Protein AF-A0A939WZ62-F1 (afdb_monomer_lite)

pLDDT: mean 89.19, std 13.29, range [31.81, 98.31]

Structure (mmCIF, N/CA/C/O backbone):
data_AF-A0A939WZ62-F1
#
_entry.id   AF-A0A939WZ62-F1
#
loop_
_atom_site.group_PDB
_atom_site.id
_atom_site.type_symbol
_atom_site.label_atom_id
_atom_site.label_alt_id
_atom_site.label_comp_id
_atom_site.label_asym_id
_atom_site.label_entity_id
_atom_site.label_seq_id
_atom_site.pdbx_PDB_ins_code
_atom_site.Cartn_x
_atom_site.Cartn_y
_atom_site.Cartn_z
_atom_site.occupancy
_atom_site.B_iso_or_equiv
_atom_site.auth_seq_id
_atom_site.auth_comp_id
_atom_site.auth_asym_id
_atom_site.auth_atom_id
_atom_site.pdbx_PDB_model_num
ATOM 1 N N . MET A 1 1 ? -22.194 -18.700 16.664 1.00 44.00 1 MET A N 1
ATOM 2 C CA . MET A 1 1 ? -21.893 -17.253 16.565 1.00 44.00 1 MET A CA 1
ATOM 3 C C . MET A 1 1 ? -21.276 -17.004 15.197 1.00 44.00 1 MET A C 1
ATOM 5 O O . MET A 1 1 ? -20.291 -17.658 14.885 1.00 44.00 1 MET A O 1
ATOM 9 N N . GLY A 1 2 ? -21.890 -16.173 14.350 1.00 58.66 2 GLY A N 1
ATOM 10 C CA . GLY A 1 2 ? -21.365 -15.884 13.007 1.00 58.66 2 GLY A CA 1
ATOM 11 C C . GLY A 1 2 ? -20.010 -15.174 13.073 1.00 58.66 2 GLY A C 1
ATOM 12 O O . GLY A 1 2 ? -19.757 -14.408 14.004 1.00 58.66 2 GLY A O 1
ATOM 13 N N . ARG A 1 3 ? -19.121 -15.446 12.112 1.00 68.06 3 ARG A N 1
ATOM 14 C CA . ARG A 1 3 ? -17.808 -14.792 12.020 1.00 68.06 3 ARG A CA 1
ATOM 15 C C . ARG A 1 3 ? -18.021 -13.289 11.809 1.00 68.06 3 ARG A C 1
ATOM 17 O O . ARG A 1 3 ? -18.689 -12.891 10.862 1.00 68.06 3 ARG A O 1
ATOM 24 N N . LYS A 1 4 ? -17.478 -12.453 12.701 1.00 81.69 4 LYS A N 1
ATOM 25 C CA . LYS A 1 4 ? -17.566 -10.990 12.574 1.00 81.69 4 LYS A CA 1
ATOM 26 C C . LYS A 1 4 ? -16.855 -10.552 11.288 1.00 81.69 4 LYS A C 1
ATOM 28 O O . LYS A 1 4 ? -15.696 -10.921 11.081 1.00 81.69 4 LYS A O 1
ATOM 33 N N . ARG A 1 5 ? -17.558 -9.780 10.451 1.00 91.88 5 ARG A N 1
ATOM 34 C CA . ARG A 1 5 ? -17.038 -9.203 9.203 1.00 91.88 5 ARG A CA 1
ATOM 35 C C . ARG A 1 5 ? -15.770 -8.401 9.500 1.00 91.88 5 ARG A C 1
ATOM 37 O O . ARG A 1 5 ? -15.780 -7.578 10.418 1.00 91.88 5 ARG A O 1
ATOM 44 N N . LYS A 1 6 ? -14.681 -8.659 8.770 1.00 96.06 6 LYS A N 1
ATOM 45 C CA . LYS A 1 6 ? -13.410 -7.953 8.994 1.00 96.06 6 LYS A CA 1
ATOM 46 C C . LYS A 1 6 ? -13.513 -6.503 8.534 1.00 96.06 6 LYS A C 1
ATOM 48 O O . LYS A 1 6 ? -14.163 -6.229 7.532 1.00 96.06 6 LYS A O 1
ATOM 53 N N . ARG A 1 7 ? -12.881 -5.584 9.258 1.00 97.69 7 ARG A N 1
ATOM 54 C CA . ARG A 1 7 ? -12.870 -4.141 8.984 1.00 97.69 7 ARG A CA 1
ATOM 55 C C . ARG A 1 7 ? -11.476 -3.745 8.521 1.00 97.69 7 ARG A C 1
ATOM 57 O O . ARG A 1 7 ? -10.538 -3.758 9.311 1.00 97.69 7 ARG A O 1
ATOM 64 N N . VAL A 1 8 ? -11.342 -3.436 7.245 1.00 98.31 8 VAL A N 1
ATOM 65 C CA . VAL A 1 8 ? -10.080 -3.078 6.600 1.00 98.31 8 VAL A CA 1
ATOM 66 C C . VAL A 1 8 ? -10.043 -1.565 6.442 1.00 98.31 8 VAL A C 1
ATOM 68 O O . VAL A 1 8 ? -10.946 -0.989 5.839 1.00 98.31 8 VAL A O 1
ATOM 71 N N . GLY A 1 9 ? -9.023 -0.920 6.996 1.00 98.00 9 GLY A N 1
ATOM 72 C CA . GLY A 1 9 ? -8.706 0.473 6.700 1.00 98.00 9 GLY A CA 1
ATOM 73 C C . GLY A 1 9 ? -7.759 0.565 5.510 1.00 98.00 9 GLY A C 1
ATOM 74 O O . GLY A 1 9 ? -6.857 -0.257 5.389 1.00 98.00 9 GLY A O 1
ATOM 75 N N . LEU A 1 10 ? -7.934 1.570 4.661 1.00 97.31 10 LEU A N 1
ATOM 76 C CA . LEU A 1 10 ? -7.002 1.952 3.606 1.00 97.31 10 LEU A CA 1
ATOM 77 C C . LEU A 1 10 ?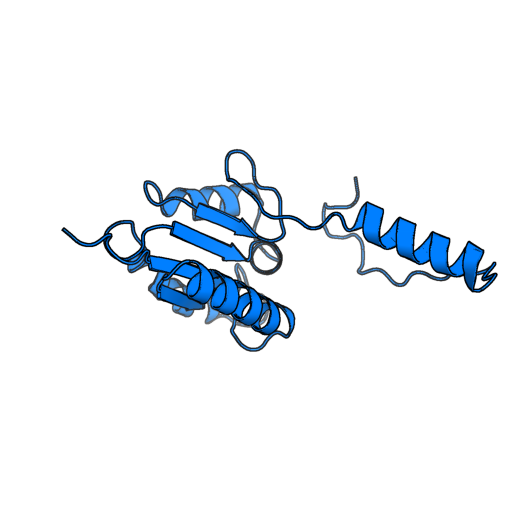 -6.586 3.405 3.822 1.00 97.31 10 LEU A C 1
ATOM 79 O O . LEU A 1 10 ? -7.431 4.295 3.799 1.00 97.31 10 LEU A O 1
ATOM 83 N N . LEU A 1 11 ? -5.293 3.624 4.022 1.00 95.62 11 LEU A N 1
ATOM 84 C CA . LEU A 1 11 ? -4.668 4.929 4.168 1.00 95.62 11 LEU A CA 1
ATOM 85 C C . LEU A 1 11 ? -4.069 5.369 2.827 1.00 95.62 11 LEU A C 1
ATOM 87 O O . LEU A 1 11 ? -3.184 4.690 2.299 1.00 95.62 11 LEU A O 1
ATOM 91 N N . ILE A 1 12 ? -4.538 6.496 2.296 1.00 93.56 12 ILE A N 1
ATOM 92 C CA . ILE A 1 12 ? -4.112 7.070 1.011 1.00 93.56 12 ILE A CA 1
ATOM 93 C C . ILE A 1 12 ? -3.881 8.579 1.128 1.00 93.56 12 ILE A C 1
ATOM 95 O O . ILE A 1 12 ? -4.356 9.229 2.060 1.00 93.56 12 ILE A O 1
ATOM 99 N N . HIS A 1 13 ? -3.151 9.133 0.160 1.00 85.19 13 HIS A N 1
ATOM 100 C CA . HIS A 1 13 ? -2.900 10.570 0.063 1.00 85.19 13 HIS A CA 1
ATOM 101 C C . HIS A 1 13 ? -4.189 11.348 -0.236 1.00 85.19 13 HIS A C 1
ATOM 103 O O . HIS A 1 13 ? -4.657 12.134 0.590 1.00 85.19 13 HIS A O 1
ATOM 109 N N . ASP A 1 14 ? -4.775 11.036 -1.388 1.00 82.44 14 ASP A N 1
ATOM 110 C CA . ASP A 1 14 ? -6.019 11.563 -1.933 1.00 82.44 14 ASP A CA 1
ATOM 111 C C . ASP A 1 14 ? -6.734 10.460 -2.728 1.00 82.44 14 ASP A C 1
ATOM 113 O O . ASP A 1 14 ? -6.154 9.412 -3.037 1.00 82.44 14 ASP A O 1
ATOM 117 N N . GLU A 1 15 ? -7.995 10.702 -3.054 1.00 78.12 15 GLU A N 1
ATOM 118 C CA . GLU A 1 15 ? -8.861 9.852 -3.865 1.00 78.12 15 GLU A CA 1
ATOM 119 C C . GLU A 1 15 ? -8.832 10.164 -5.373 1.00 78.12 15 GLU A C 1
ATOM 121 O O . GLU A 1 15 ? -9.517 9.490 -6.141 1.00 78.12 15 GLU A O 1
ATOM 126 N N . GLU A 1 16 ? -8.072 11.172 -5.802 1.00 80.81 16 GLU A N 1
ATOM 127 C CA . GLU A 1 16 ? -8.120 11.718 -7.163 1.00 80.81 16 GLU A CA 1
ATOM 128 C C . GLU A 1 16 ? -7.074 11.088 -8.091 1.00 80.81 16 GLU A C 1
ATOM 130 O O . GLU A 1 16 ? -7.292 11.004 -9.302 1.00 80.81 16 GLU A O 1
ATOM 135 N N . SER A 1 17 ? -5.948 10.612 -7.549 1.00 83.69 17 SER A N 1
ATOM 136 C CA . SER A 1 17 ? -4.898 10.007 -8.369 1.00 83.69 17 SER A CA 1
ATOM 137 C C . SER A 1 17 ? -5.343 8.685 -9.012 1.00 83.69 17 SER A C 1
ATOM 139 O O . SER A 1 17 ? -6.019 7.855 -8.395 1.00 83.69 17 SER A O 1
ATOM 141 N N . GLU A 1 18 ? -4.909 8.444 -10.255 1.00 87.75 18 GLU A N 1
ATOM 142 C CA . GLU A 1 18 ? -5.173 7.186 -10.974 1.00 87.75 18 GLU A CA 1
ATOM 143 C C . GLU A 1 18 ? -4.681 5.966 -10.181 1.00 87.75 18 GLU A C 1
ATOM 145 O O . GLU A 1 18 ? -5.381 4.956 -10.078 1.00 87.75 18 GLU A O 1
ATOM 150 N N . TYR A 1 19 ? -3.520 6.100 -9.532 1.00 87.31 19 TYR A N 1
ATOM 151 C CA . TYR A 1 19 ? -2.976 5.079 -8.644 1.00 87.31 19 TYR A CA 1
ATOM 152 C C . TYR A 1 19 ? -3.915 4.779 -7.465 1.00 87.31 19 TYR A C 1
ATOM 154 O O . TYR A 1 19 ? -4.234 3.614 -7.220 1.00 87.31 19 TYR A O 1
ATOM 162 N N . SER A 1 20 ? -4.403 5.807 -6.759 1.00 91.12 20 SER A N 1
ATOM 163 C CA . SER A 1 20 ? -5.360 5.638 -5.658 1.00 91.12 20 SER A CA 1
ATOM 164 C C . SER A 1 20 ? -6.643 4.957 -6.128 1.00 91.12 20 SER A C 1
ATOM 166 O O . SER A 1 20 ? -7.126 4.040 -5.463 1.00 91.12 20 SER A O 1
ATOM 168 N N . MET A 1 21 ? -7.192 5.361 -7.277 1.00 92.56 21 MET A N 1
ATOM 169 C CA . MET A 1 21 ? -8.435 4.793 -7.807 1.00 92.56 21 MET A CA 1
ATOM 170 C C . MET A 1 21 ? -8.303 3.304 -8.146 1.00 92.56 21 MET A C 1
ATOM 172 O O . MET A 1 21 ? -9.152 2.504 -7.736 1.00 92.56 21 MET A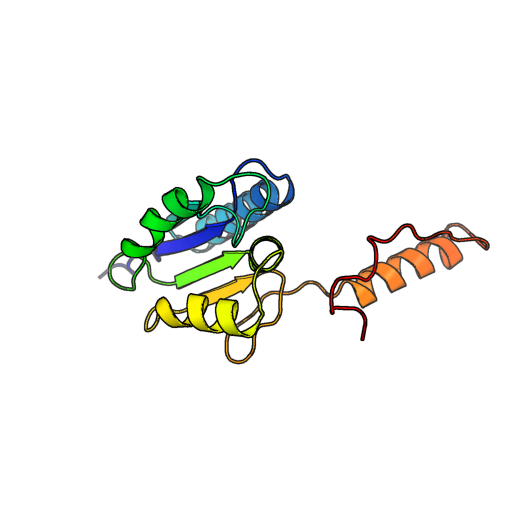 O 1
ATOM 176 N N . GLU A 1 22 ? -7.240 2.907 -8.849 1.00 94.12 22 GLU A N 1
ATOM 177 C CA . GLU A 1 22 ? -7.008 1.495 -9.176 1.00 94.12 22 GLU A CA 1
ATOM 178 C C . GLU A 1 22 ? -6.693 0.668 -7.920 1.00 94.12 22 GLU A C 1
ATOM 180 O O . GLU A 1 22 ? -7.192 -0.455 -7.777 1.00 94.12 22 GLU A O 1
ATOM 185 N N . LEU A 1 23 ? -5.976 1.243 -6.949 1.00 94.25 23 LEU A N 1
ATOM 186 C CA . LEU A 1 23 ? -5.735 0.598 -5.660 1.00 94.25 23 LEU A CA 1
ATOM 187 C C . LEU A 1 23 ? -7.044 0.371 -4.883 1.00 94.25 23 LEU A C 1
ATOM 189 O O . LEU A 1 23 ? -7.309 -0.744 -4.425 1.00 94.25 23 LEU A O 1
ATOM 193 N N . ILE A 1 24 ? -7.900 1.395 -4.777 1.00 95.81 24 ILE A N 1
ATOM 194 C CA . ILE A 1 24 ? -9.222 1.299 -4.138 1.00 95.81 24 ILE A CA 1
ATOM 195 C C . ILE A 1 24 ? -10.061 0.221 -4.821 1.00 95.81 24 ILE A C 1
ATOM 197 O O . ILE A 1 24 ? -10.694 -0.587 -4.143 1.00 95.81 24 ILE A O 1
ATOM 201 N N . LYS A 1 25 ? -10.074 0.184 -6.155 1.00 96.25 25 LYS A N 1
ATOM 202 C CA . LYS A 1 25 ? -10.831 -0.796 -6.940 1.00 96.25 25 LYS A CA 1
ATOM 203 C C . LYS A 1 25 ? -10.368 -2.227 -6.664 1.00 96.25 25 LYS A C 1
ATOM 205 O O . LYS A 1 25 ? -11.213 -3.082 -6.386 1.00 96.25 25 LYS A O 1
ATOM 210 N N . GLY A 1 26 ? -9.058 -2.476 -6.668 1.00 96.62 26 GLY A N 1
ATOM 211 C CA . GLY A 1 26 ? -8.488 -3.786 -6.347 1.00 96.62 26 GLY A CA 1
ATOM 212 C C . GLY A 1 26 ? -8.803 -4.226 -4.914 1.00 96.62 26 GLY A C 1
ATOM 213 O O . GLY A 1 26 ? -9.319 -5.322 -4.691 1.00 96.62 26 GLY A O 1
ATOM 214 N N . ILE A 1 27 ? -8.588 -3.341 -3.937 1.00 97.06 27 ILE A N 1
ATOM 215 C CA . ILE A 1 27 ? -8.859 -3.631 -2.521 1.00 97.06 27 ILE A CA 1
ATOM 216 C C . ILE A 1 27 ? -10.355 -3.838 -2.275 1.00 97.06 27 ILE A C 1
ATOM 218 O O . ILE A 1 27 ? -10.738 -4.742 -1.535 1.00 97.06 27 ILE A O 1
ATOM 222 N N . LYS A 1 28 ? -11.224 -3.045 -2.911 1.00 97.69 28 LYS A N 1
ATOM 223 C CA . LYS A 1 28 ? -12.682 -3.200 -2.828 1.00 97.69 28 LYS A CA 1
ATOM 224 C C . LYS A 1 28 ? -13.126 -4.565 -3.344 1.00 97.69 28 LYS A C 1
ATOM 226 O O . LYS A 1 28 ? -13.986 -5.187 -2.719 1.00 97.69 28 LYS A O 1
ATOM 231 N N . GLN A 1 29 ? -12.541 -5.037 -4.445 1.00 98.06 29 GLN A N 1
ATOM 232 C CA . GLN A 1 29 ? -12.812 -6.372 -4.970 1.00 98.06 29 GLN A CA 1
ATOM 233 C C . GLN A 1 29 ? -12.357 -7.459 -3.983 1.00 98.06 29 GLN A C 1
ATOM 235 O O . GLN A 1 29 ? -13.165 -8.310 -3.616 1.00 98.06 29 GLN A O 1
ATOM 240 N N . GLY A 1 30 ? -11.134 -7.370 -3.451 1.00 96.88 30 GLY A N 1
ATOM 241 C CA . GLY A 1 30 ? -10.641 -8.316 -2.442 1.00 96.88 30 GLY A CA 1
ATOM 242 C C . GLY A 1 30 ? -11.473 -8.315 -1.152 1.00 96.88 30 GLY A C 1
ATOM 243 O O . GLY A 1 30 ? -11.795 -9.369 -0.607 1.00 96.88 30 GLY A O 1
ATOM 244 N N . CYS A 1 31 ? -11.917 -7.142 -0.689 1.00 97.25 31 CYS A N 1
ATOM 245 C CA . CYS A 1 31 ? -12.816 -7.031 0.460 1.00 97.25 31 CYS A CA 1
ATOM 246 C C . CYS A 1 31 ? -14.184 -7.666 0.184 1.00 97.25 31 CYS A C 1
ATOM 248 O O . CYS A 1 31 ? -14.774 -8.257 1.084 1.00 97.25 31 CYS A O 1
ATOM 250 N N . LYS A 1 32 ? -14.704 -7.566 -1.045 1.00 96.44 32 LYS A N 1
ATOM 251 C CA . LYS A 1 32 ? -15.959 -8.219 -1.437 1.00 96.44 32 LYS A CA 1
ATOM 252 C C . LYS A 1 32 ? -15.824 -9.743 -1.402 1.00 96.44 32 LYS A C 1
ATOM 254 O O . LYS A 1 32 ? -16.703 -10.406 -0.862 1.00 96.44 32 LYS A O 1
ATOM 259 N N . GLU A 1 33 ? -14.734 -10.278 -1.943 1.00 97.00 33 GLU A N 1
ATOM 260 C CA . GLU A 1 33 ? -14.448 -11.720 -1.963 1.00 97.00 33 GLU A CA 1
ATOM 261 C C . GLU A 1 33 ? -14.232 -12.295 -0.558 1.00 97.00 33 GLU A C 1
ATOM 263 O O . GLU A 1 33 ? -14.686 -13.397 -0.260 1.00 97.00 33 GLU A O 1
ATOM 268 N N . ALA A 1 34 ? -13.594 -11.528 0.327 1.00 95.00 34 ALA A N 1
ATOM 269 C CA . ALA A 1 34 ? -13.315 -11.933 1.702 1.00 95.00 34 ALA A CA 1
ATOM 270 C C . ALA A 1 34 ? -14.472 -11.686 2.691 1.00 95.00 34 ALA A C 1
ATOM 272 O O . ALA A 1 34 ? -14.299 -11.941 3.885 1.00 95.00 34 ALA A O 1
ATOM 273 N N . ASP A 1 35 ? -15.609 -11.150 2.229 1.00 96.12 35 ASP A N 1
ATOM 274 C CA . ASP A 1 35 ? -16.669 -10.585 3.073 1.00 96.12 35 ASP A CA 1
ATOM 275 C C . ASP A 1 35 ? -16.095 -9.671 4.178 1.00 96.12 35 ASP A C 1
ATOM 277 O O . ASP A 1 35 ? -16.164 -9.935 5.377 1.00 96.12 35 ASP A O 1
ATOM 281 N N . ALA A 1 36 ? -15.467 -8.573 3.761 1.00 97.12 36 ALA A N 1
ATOM 282 C CA . ALA A 1 36 ? -14.854 -7.560 4.615 1.00 97.12 36 ALA A CA 1
ATOM 283 C C . ALA A 1 36 ? -15.399 -6.161 4.288 1.00 97.12 36 ALA A C 1
ATOM 285 O O . ALA A 1 36 ? -15.821 -5.885 3.164 1.00 97.12 36 ALA A O 1
ATOM 286 N N . GLN A 1 37 ? -15.434 -5.279 5.282 1.00 97.56 37 GLN A N 1
ATOM 287 C CA . GLN A 1 37 ? -15.774 -3.863 5.142 1.00 97.56 37 GLN A CA 1
ATOM 288 C C . GLN A 1 37 ? -14.508 -3.068 4.839 1.00 97.56 37 GLN A C 1
ATOM 290 O O . GLN A 1 37 ? -13.480 -3.314 5.463 1.00 97.56 37 GLN A O 1
ATOM 295 N N . LEU A 1 38 ? -14.606 -2.096 3.934 1.00 97.38 38 LEU A N 1
ATOM 296 C CA . LEU A 1 38 ? -13.514 -1.193 3.590 1.00 97.38 38 LEU A CA 1
ATOM 297 C C . LEU A 1 38 ? -13.827 0.217 4.100 1.00 97.38 38 LEU A C 1
ATOM 299 O O . LEU A 1 38 ? -14.888 0.759 3.793 1.00 97.38 38 LEU A O 1
ATOM 303 N N . PHE A 1 39 ? -12.889 0.799 4.839 1.00 97.06 39 PHE A N 1
ATOM 304 C CA . PHE A 1 39 ? -12.879 2.193 5.273 1.00 97.06 39 PHE A CA 1
ATOM 305 C C . PHE A 1 39 ? -11.699 2.884 4.600 1.00 97.06 39 PHE A C 1
ATOM 307 O O . PHE A 1 39 ? -10.585 2.371 4.654 1.00 97.06 39 PHE A O 1
ATOM 314 N N . ILE A 1 40 ? -11.933 4.022 3.955 1.00 95.94 40 ILE A N 1
ATOM 315 C CA . ILE A 1 40 ? -10.892 4.765 3.241 1.00 95.94 40 ILE A CA 1
ATOM 316 C C . ILE A 1 40 ? -10.603 6.040 4.028 1.00 95.94 40 ILE A C 1
ATOM 318 O O . ILE A 1 40 ? -11.526 6.774 4.379 1.00 95.94 40 ILE A O 1
ATOM 322 N N . PHE A 1 41 ? -9.328 6.280 4.308 1.00 95.25 41 PHE A N 1
ATOM 323 C CA . PHE A 1 41 ? -8.826 7.417 5.062 1.00 95.25 41 PHE A CA 1
ATOM 324 C C . PHE A 1 41 ? -7.852 8.203 4.187 1.00 95.25 41 PHE A C 1
ATOM 326 O O . PHE A 1 41 ? -6.804 7.686 3.796 1.00 95.25 41 PHE A O 1
ATOM 333 N N . THR A 1 42 ? -8.197 9.453 3.895 1.00 92.69 42 THR A N 1
ATOM 334 C CA . THR A 1 42 ? -7.354 10.383 3.140 1.00 92.69 42 THR A CA 1
ATOM 335 C C . THR A 1 42 ? -6.592 11.270 4.120 1.00 92.69 42 THR A C 1
ATOM 337 O O . THR A 1 42 ? -7.191 11.919 4.978 1.00 92.69 42 THR A O 1
ATOM 340 N N . VAL A 1 43 ? -5.258 11.250 4.053 1.00 91.94 43 VAL A N 1
ATOM 341 C CA . VAL A 1 43 ? -4.397 11.885 5.073 1.00 91.94 43 VAL A CA 1
ATOM 342 C C . VAL A 1 43 ? -3.505 13.008 4.556 1.00 91.94 43 VAL A C 1
ATOM 344 O O . VAL A 1 43 ? -2.823 13.640 5.364 1.00 91.94 43 VAL A O 1
ATOM 347 N N . GLY A 1 44 ? -3.539 13.305 3.255 1.00 88.69 44 GLY A N 1
ATOM 348 C CA . GLY A 1 44 ? -2.731 14.370 2.654 1.00 88.69 44 GLY A CA 1
ATOM 349 C C . GLY A 1 44 ? -1.218 14.121 2.730 1.00 88.69 44 GLY A C 1
ATOM 350 O O . GLY A 1 44 ? -0.743 13.127 3.294 1.00 88.69 44 GLY A O 1
ATOM 351 N N . GLU A 1 45 ? -0.435 15.010 2.117 1.00 87.19 45 GLU A N 1
ATOM 352 C CA . GLU A 1 45 ? 1.000 14.784 1.878 1.00 87.19 45 GLU A CA 1
ATOM 353 C C . GLU A 1 45 ? 1.854 15.203 3.060 1.00 87.19 45 GLU A C 1
ATOM 355 O O . GLU A 1 45 ? 1.648 16.278 3.647 1.00 87.19 45 GLU A O 1
ATOM 360 N N . PHE A 1 46 ? 2.835 14.378 3.434 1.00 87.81 46 PHE A N 1
ATOM 361 C CA . PHE A 1 46 ? 3.837 14.799 4.410 1.00 87.81 46 PHE A CA 1
ATOM 362 C C . PHE A 1 46 ? 4.645 15.955 3.835 1.00 87.81 46 PHE A C 1
ATOM 364 O O . PHE A 1 46 ? 5.013 15.919 2.673 1.00 87.81 46 PHE A O 1
ATOM 371 N N . ASN A 1 47 ? 4.883 16.991 4.643 1.00 85.06 47 ASN A N 1
ATOM 372 C CA . ASN A 1 47 ? 5.719 18.140 4.284 1.00 85.06 47 ASN A CA 1
ATOM 373 C C . ASN A 1 47 ? 5.443 18.731 2.884 1.00 85.06 47 ASN A C 1
ATOM 375 O O . ASN A 1 47 ? 6.376 19.153 2.203 1.00 85.06 47 ASN A O 1
ATOM 379 N N . CYS A 1 48 ? 4.171 18.776 2.460 1.00 83.12 48 CYS A N 1
ATOM 380 C CA . CYS A 1 48 ? 3.785 19.334 1.164 1.00 83.12 48 CYS A CA 1
ATOM 381 C C . CYS A 1 48 ? 4.301 20.775 1.026 1.00 83.12 48 CYS A C 1
ATOM 383 O O . CYS A 1 48 ? 3.924 21.658 1.800 1.00 83.12 48 CYS A O 1
ATOM 385 N N . SER A 1 49 ? 5.157 21.034 0.036 1.00 80.62 49 SER A N 1
ATOM 386 C CA . SER A 1 49 ? 5.768 22.356 -0.159 1.00 80.62 49 SER A CA 1
ATOM 387 C C . SER A 1 49 ? 4.788 23.392 -0.721 1.00 80.62 49 SER A C 1
ATOM 389 O O . SER A 1 49 ? 4.966 24.592 -0.506 1.00 80.62 49 SER A O 1
ATOM 391 N N . TRP A 1 50 ? 3.735 22.938 -1.405 1.00 81.12 50 TRP A N 1
ATOM 392 C CA . TRP A 1 50 ? 2.783 23.790 -2.125 1.00 81.12 50 TRP A CA 1
ATOM 393 C C . TRP A 1 50 ? 1.476 24.039 -1.355 1.00 81.12 50 TRP A C 1
ATOM 395 O O . TRP A 1 50 ? 0.778 25.011 -1.641 1.00 81.12 50 TRP A O 1
ATOM 405 N N . SER A 1 51 ? 1.142 23.199 -0.365 1.00 81.00 51 SER A N 1
ATOM 406 C CA . SER A 1 51 ? -0.082 23.298 0.448 1.00 81.00 51 SER A CA 1
ATOM 407 C C . SER A 1 51 ? 0.245 23.263 1.940 1.00 81.00 51 SER A C 1
ATOM 409 O O . SER A 1 51 ? 0.748 22.276 2.471 1.00 81.00 51 SER A O 1
ATOM 411 N N . LYS A 1 52 ? -0.100 24.339 2.657 1.00 79.38 52 LYS A N 1
ATOM 412 C CA . LYS A 1 52 ? 0.083 24.425 4.117 1.00 79.38 52 LYS A CA 1
ATOM 413 C C . LYS A 1 52 ? -1.018 23.727 4.917 1.00 79.38 52 LYS A C 1
ATOM 415 O O . LYS A 1 52 ? -0.894 23.647 6.134 1.00 79.38 52 LYS A O 1
ATOM 420 N N . ASN A 1 53 ? -2.082 23.248 4.271 1.00 83.38 53 ASN A N 1
ATOM 421 C CA . ASN A 1 53 ? -3.269 22.726 4.953 1.00 83.38 53 ASN A CA 1
ATOM 422 C C . ASN A 1 53 ? -3.356 21.191 4.943 1.00 83.38 53 ASN A C 1
ATOM 424 O O . ASN A 1 53 ? -4.207 20.645 5.642 1.00 83.38 53 ASN A O 1
ATOM 428 N N . GLU A 1 54 ? -2.457 20.483 4.241 1.00 83.94 54 GLU A N 1
ATOM 429 C CA . GLU A 1 54 ? -2.476 19.008 4.178 1.00 83.94 54 GLU A CA 1
ATOM 430 C C . GLU A 1 54 ? -2.431 18.352 5.563 1.00 83.94 54 GLU A C 1
ATOM 432 O O . GLU A 1 54 ? -3.056 17.318 5.787 1.00 83.94 54 GLU A O 1
ATOM 437 N N . TYR A 1 55 ? -1.759 18.973 6.540 1.00 85.31 55 TYR A N 1
ATOM 438 C CA . TYR A 1 55 ? -1.691 18.430 7.899 1.00 85.31 55 TYR A CA 1
ATOM 439 C C . TYR A 1 55 ? -3.070 18.293 8.565 1.00 85.31 55 TYR A C 1
ATOM 441 O O . TYR A 1 55 ? -3.240 17.428 9.420 1.00 85.31 55 TYR A O 1
ATOM 449 N N . GLN A 1 56 ? -4.061 19.110 8.184 1.00 88.44 56 GLN A N 1
ATOM 450 C CA . GLN A 1 56 ? -5.406 19.059 8.767 1.00 88.44 56 GLN A CA 1
ATOM 451 C C . GLN A 1 56 ? -6.128 17.763 8.389 1.00 88.44 56 GLN A C 1
ATOM 453 O O . GLN A 1 56 ? -6.868 17.214 9.204 1.00 88.44 56 GLN A O 1
ATOM 458 N N . ARG A 1 57 ? -5.855 17.226 7.190 1.00 89.81 57 ARG A N 1
ATOM 459 C CA . ARG A 1 57 ? -6.398 15.937 6.736 1.00 89.81 57 ARG A CA 1
ATOM 460 C C . ARG A 1 57 ? -5.932 14.784 7.625 1.00 89.81 57 ARG A C 1
ATOM 462 O O . ARG A 1 57 ? -6.700 13.862 7.883 1.00 89.81 57 ARG A O 1
ATOM 469 N N . ARG A 1 58 ? -4.733 14.877 8.217 1.00 89.81 58 ARG A N 1
ATOM 470 C CA . ARG A 1 58 ? -4.229 13.865 9.163 1.00 89.81 58 ARG A CA 1
ATOM 471 C C . ARG A 1 58 ? -5.016 13.767 10.456 1.00 89.81 58 ARG A C 1
ATOM 473 O O . ARG A 1 58 ? -4.876 12.758 11.129 1.00 89.81 58 ARG A O 1
ATOM 480 N N . ALA A 1 59 ? -5.866 14.731 10.813 1.00 92.31 59 ALA A N 1
ATOM 481 C CA . ALA A 1 59 ? -6.679 14.613 12.024 1.00 92.31 59 ALA A CA 1
ATOM 482 C C . ALA A 1 59 ? -7.538 13.330 12.038 1.00 92.31 59 ALA A C 1
ATOM 484 O O . ALA A 1 59 ? -7.868 12.812 13.104 1.00 92.31 59 ALA A O 1
ATOM 485 N N . VAL A 1 60 ? -7.848 12.765 10.864 1.00 93.25 60 VAL A N 1
ATOM 486 C CA . VAL A 1 60 ? -8.558 11.487 10.760 1.00 93.25 60 VAL A CA 1
ATOM 487 C C . VAL A 1 60 ? -7.787 10.312 11.385 1.00 93.25 60 VAL A C 1
ATOM 489 O O . VAL A 1 60 ? -8.411 9.365 11.860 1.00 93.25 60 VAL A O 1
ATOM 492 N N . THR A 1 61 ? -6.450 10.366 11.459 1.00 94.00 61 THR A N 1
ATOM 493 C CA . THR A 1 61 ? -5.625 9.265 11.988 1.00 94.00 61 THR A CA 1
ATOM 494 C C . THR A 1 61 ? -5.844 9.027 13.477 1.00 94.00 61 THR A C 1
ATOM 496 O O . THR A 1 61 ? -5.720 7.889 13.924 1.00 94.00 61 THR A O 1
ATOM 499 N N . PHE A 1 62 ? -6.259 10.048 14.237 1.00 93.44 62 PHE A N 1
ATOM 500 C CA . PHE A 1 62 ? -6.636 9.906 15.649 1.00 93.44 62 PHE A CA 1
ATOM 501 C C . PHE A 1 62 ? -7.832 8.965 15.849 1.00 93.44 62 PHE A C 1
ATOM 503 O O . PHE A 1 62 ? -8.011 8.391 16.924 1.00 93.44 62 PHE A O 1
ATOM 510 N N . PHE A 1 63 ? -8.642 8.772 14.806 1.00 93.56 63 PHE A N 1
ATOM 511 C CA . PHE A 1 63 ? -9.770 7.852 14.809 1.00 93.56 63 PHE A CA 1
ATOM 512 C C . PHE A 1 63 ? -9.414 6.474 14.257 1.00 93.56 63 PHE A C 1
ATOM 514 O O . PHE A 1 63 ? -10.321 5.672 14.091 1.00 93.56 63 PHE A O 1
ATOM 521 N N . ILE A 1 64 ? -8.148 6.155 13.983 1.00 96.50 64 ILE A N 1
ATOM 522 C CA . ILE A 1 64 ? -7.734 4.855 13.440 1.00 96.50 64 ILE A CA 1
ATOM 523 C C . ILE A 1 64 ? -7.080 4.033 14.551 1.00 96.50 64 ILE A C 1
ATOM 525 O O . ILE A 1 64 ? -6.016 4.384 15.047 1.00 96.50 64 ILE A O 1
ATOM 529 N N . ASN A 1 65 ? -7.717 2.935 14.966 1.00 96.31 65 ASN A N 1
ATOM 530 C CA . ASN A 1 65 ? -7.165 2.013 15.961 1.00 96.31 65 ASN A CA 1
ATOM 531 C C . ASN A 1 65 ? -7.861 0.639 15.930 1.00 96.31 65 ASN A C 1
ATOM 533 O O . ASN A 1 65 ? -8.8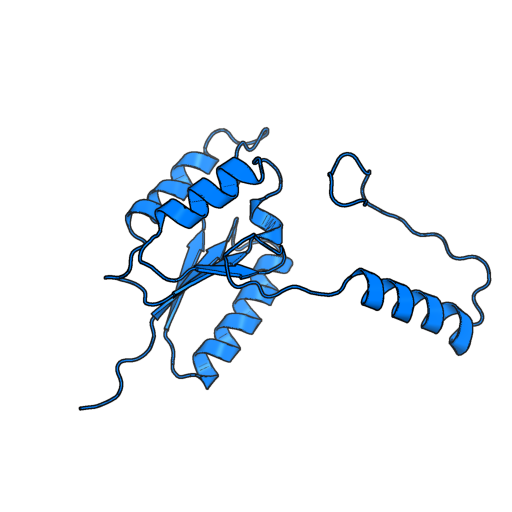91 0.450 15.284 1.00 96.31 65 ASN A O 1
ATOM 537 N N . GLN A 1 66 ? -7.332 -0.321 16.694 1.00 95.69 66 GLN A N 1
ATOM 538 C CA . GLN A 1 66 ? -7.856 -1.695 16.773 1.00 95.69 66 GLN A CA 1
ATOM 539 C C . GLN A 1 66 ? -9.336 -1.813 17.198 1.00 95.69 66 GLN A C 1
ATOM 541 O O . GLN A 1 66 ? -9.987 -2.830 16.944 1.00 95.69 66 GLN A O 1
ATOM 546 N N . ASN A 1 67 ? -9.910 -0.784 17.834 1.00 94.69 67 ASN A N 1
ATOM 547 C CA . ASN A 1 67 ? -11.317 -0.815 18.225 1.00 94.69 67 ASN A CA 1
ATOM 548 C C . ASN A 1 67 ? -12.244 -0.525 17.043 1.00 94.69 67 ASN A C 1
ATOM 550 O O . ASN A 1 67 ? -13.377 -1.007 17.047 1.00 94.69 67 ASN A O 1
ATOM 554 N N . ASN A 1 68 ? -11.791 0.205 16.018 1.00 95.31 68 ASN A N 1
ATOM 555 C CA . ASN A 1 68 ? -12.610 0.586 14.860 1.00 95.31 68 ASN A CA 1
ATOM 556 C C . ASN A 1 68 ? -12.263 -0.159 13.567 1.00 95.31 68 ASN A C 1
ATOM 558 O O . ASN A 1 68 ? -13.186 -0.437 12.801 1.00 95.31 68 ASN A O 1
ATOM 562 N N . ILE A 1 69 ? -11.014 -0.581 13.374 1.00 97.25 69 ILE A N 1
ATOM 563 C CA . ILE A 1 69 ? -10.600 -1.438 12.259 1.00 97.25 69 ILE A CA 1
ATOM 564 C C . ILE A 1 69 ? -9.750 -2.612 12.755 1.00 97.25 69 ILE A C 1
ATOM 566 O O . ILE A 1 69 ? -9.237 -2.589 13.868 1.00 97.25 69 ILE A O 1
ATOM 570 N N . ASP A 1 70 ? -9.645 -3.667 11.949 1.00 97.69 70 ASP A N 1
ATOM 571 C CA . ASP A 1 70 ? -8.911 -4.891 12.293 1.00 97.69 70 ASP A CA 1
ATOM 572 C C . ASP A 1 70 ? -7.522 -4.956 11.635 1.00 97.69 70 ASP A C 1
ATOM 574 O O . ASP A 1 70 ? -6.652 -5.675 12.119 1.00 97.69 70 ASP A O 1
ATOM 578 N N . VAL A 1 71 ? -7.324 -4.239 10.525 1.00 97.69 71 VAL A N 1
ATOM 579 C CA . VAL A 1 71 ? -6.050 -4.105 9.802 1.00 97.69 71 VAL A CA 1
ATOM 580 C C . VAL A 1 71 ? -6.039 -2.782 9.039 1.00 97.69 71 VAL A C 1
ATOM 582 O O . VAL A 1 71 ? -7.074 -2.375 8.504 1.00 97.69 71 VAL A O 1
ATOM 585 N N . LEU A 1 72 ? -4.882 -2.125 8.977 1.00 98.31 72 LEU A N 1
ATOM 586 C CA . LEU A 1 72 ? -4.649 -0.929 8.175 1.00 98.31 72 LEU A CA 1
ATOM 587 C C . LEU A 1 72 ? -3.733 -1.252 6.991 1.00 98.31 72 LEU A C 1
ATOM 589 O O . LEU A 1 72 ? -2.595 -1.674 7.169 1.00 98.31 72 LEU A O 1
ATOM 593 N N . LEU A 1 73 ? -4.223 -1.020 5.781 1.00 97.94 73 LEU A N 1
ATOM 594 C CA . LEU A 1 73 ? -3.432 -1.012 4.559 1.00 97.94 73 LEU A CA 1
ATOM 595 C C . LEU A 1 73 ? -2.917 0.409 4.336 1.00 97.94 73 LEU A C 1
ATOM 597 O O . LEU A 1 73 ? -3.710 1.348 4.321 1.00 97.94 73 LEU A O 1
ATOM 601 N N . CYS A 1 74 ? -1.615 0.579 4.154 1.00 96.88 74 CYS A N 1
ATOM 602 C CA . CYS A 1 74 ? -1.003 1.871 3.877 1.00 96.88 74 CYS A CA 1
ATOM 603 C C . CYS A 1 74 ? -0.444 1.888 2.456 1.00 96.88 74 CYS A C 1
ATOM 605 O O . CYS A 1 74 ? 0.443 1.098 2.138 1.00 96.88 74 CYS A O 1
ATOM 607 N N . ALA A 1 75 ? -0.935 2.795 1.608 1.00 95.25 75 ALA A N 1
ATOM 608 C CA . ALA A 1 75 ? -0.375 3.039 0.281 1.00 95.25 75 ALA A CA 1
ATOM 609 C C . ALA A 1 75 ? 0.965 3.796 0.387 1.00 95.25 75 ALA A C 1
ATOM 611 O O . ALA A 1 75 ? 1.056 4.987 0.094 1.00 95.25 75 ALA A O 1
ATOM 612 N N . SER A 1 76 ? 2.005 3.109 0.852 1.00 92.69 76 SER A N 1
ATOM 613 C CA . SER A 1 76 ? 3.320 3.678 1.165 1.00 92.69 76 SER A CA 1
ATOM 614 C C . SER A 1 76 ? 4.021 4.281 -0.050 1.00 92.69 76 SER A C 1
ATOM 616 O O . SER A 1 76 ? 4.625 5.343 0.085 1.00 92.69 76 SER A O 1
ATOM 618 N N . ALA A 1 77 ? 3.844 3.697 -1.242 1.00 86.81 77 ALA A N 1
ATOM 619 C CA . ALA A 1 77 ? 4.432 4.207 -2.490 1.00 86.81 77 ALA A CA 1
ATOM 620 C C . ALA A 1 77 ? 4.068 5.661 -2.823 1.00 86.81 77 ALA A C 1
ATOM 622 O O . ALA A 1 77 ? 4.825 6.322 -3.521 1.00 86.81 77 ALA A O 1
ATOM 623 N N . ILE A 1 78 ? 2.936 6.165 -2.326 1.00 86.25 78 ILE A N 1
ATOM 624 C CA . ILE A 1 78 ? 2.511 7.559 -2.539 1.00 86.25 78 ILE A CA 1
ATOM 625 C C . ILE A 1 78 ? 2.611 8.418 -1.274 1.00 86.25 78 ILE A C 1
ATOM 627 O O . ILE A 1 78 ? 2.392 9.623 -1.326 1.00 86.25 78 ILE A O 1
ATOM 631 N N . GLN A 1 79 ? 2.901 7.816 -0.120 1.00 87.50 79 GLN A N 1
ATOM 632 C CA . GLN A 1 79 ? 2.983 8.515 1.165 1.00 87.50 79 GLN A CA 1
ATOM 633 C C . GLN A 1 79 ? 4.421 8.901 1.533 1.00 87.50 79 GLN A C 1
ATOM 635 O O . GLN A 1 79 ? 4.616 9.834 2.307 1.00 87.50 79 GLN A O 1
ATOM 640 N N . MET A 1 80 ? 5.427 8.220 0.976 1.00 88.00 80 MET A N 1
ATOM 641 C CA . MET A 1 80 ? 6.837 8.418 1.333 1.00 88.00 80 MET A CA 1
ATOM 642 C C . MET A 1 80 ? 7.559 9.532 0.551 1.00 88.00 80 MET A C 1
ATOM 644 O O . MET A 1 80 ? 8.746 9.744 0.765 1.00 88.00 80 MET A O 1
ATOM 648 N N . ASN A 1 81 ? 6.868 10.288 -0.311 1.00 83.31 81 ASN A N 1
ATOM 649 C CA . ASN A 1 81 ? 7.499 11.266 -1.215 1.00 83.31 81 ASN A CA 1
ATOM 650 C C . ASN A 1 81 ? 8.319 12.358 -0.508 1.00 83.31 81 ASN A C 1
ATOM 652 O O . ASN A 1 81 ? 9.331 12.812 -1.033 1.00 83.31 81 ASN A O 1
ATOM 656 N N . ASN A 1 82 ? 7.857 12.808 0.659 1.00 86.62 82 ASN A N 1
ATOM 657 C CA . ASN A 1 82 ? 8.341 14.023 1.320 1.00 86.62 82 ASN A CA 1
ATOM 658 C C . ASN A 1 82 ? 8.582 13.810 2.829 1.00 86.62 82 ASN A C 1
ATOM 660 O O . ASN A 1 82 ? 8.510 14.737 3.638 1.00 86.62 82 ASN A O 1
ATOM 664 N N . ILE A 1 83 ? 8.860 12.570 3.230 1.00 90.38 83 ILE A N 1
ATOM 665 C CA . ILE A 1 83 ? 9.145 12.168 4.611 1.00 90.38 83 ILE A CA 1
ATOM 666 C C . ILE A 1 83 ? 10.351 11.227 4.628 1.00 90.38 83 ILE A C 1
ATOM 668 O O . ILE A 1 83 ? 10.574 10.486 3.674 1.00 90.38 83 ILE A O 1
ATOM 672 N N . SER A 1 84 ? 11.151 11.268 5.696 1.00 91.50 84 SER A N 1
ATOM 673 C CA . SER A 1 84 ? 12.242 10.305 5.863 1.00 91.50 84 SER A CA 1
ATOM 674 C C . SER A 1 84 ? 11.688 8.896 6.100 1.00 91.50 84 SER A C 1
ATOM 676 O O . SER A 1 84 ? 10.588 8.725 6.635 1.00 91.50 84 SER A O 1
ATOM 678 N N . THR A 1 85 ? 12.450 7.869 5.732 1.00 90.25 85 THR A N 1
ATOM 679 C CA . THR A 1 85 ? 12.062 6.476 5.990 1.00 90.25 85 THR A CA 1
ATOM 680 C C . THR A 1 85 ? 11.870 6.228 7.487 1.00 90.25 85 THR A C 1
ATOM 682 O O . THR A 1 85 ? 10.913 5.571 7.889 1.00 90.25 85 THR A O 1
ATOM 685 N N . GLU A 1 86 ? 12.729 6.803 8.328 1.00 92.50 86 GLU A N 1
ATOM 686 C CA . GLU A 1 86 ? 12.694 6.661 9.783 1.00 92.50 86 GLU A CA 1
ATOM 687 C C . GLU A 1 86 ? 11.443 7.304 10.402 1.00 92.50 86 GLU A C 1
ATOM 689 O O . GLU A 1 86 ? 10.773 6.694 11.247 1.00 92.50 86 GLU A O 1
ATOM 694 N N . ASP A 1 87 ? 11.083 8.511 9.957 1.00 93.38 87 ASP A N 1
ATOM 695 C CA . ASP A 1 87 ? 9.866 9.191 10.408 1.00 93.38 87 ASP A CA 1
ATOM 696 C C . ASP A 1 87 ? 8.617 8.456 9.919 1.00 93.38 87 ASP A C 1
ATOM 698 O O . ASP A 1 87 ? 7.634 8.343 10.654 1.00 93.38 87 ASP A O 1
ATOM 702 N N . PHE A 1 88 ? 8.652 7.901 8.704 1.00 93.88 88 PHE A N 1
ATOM 703 C CA . PHE A 1 88 ? 7.539 7.124 8.171 1.00 93.88 88 PHE A CA 1
ATOM 704 C C . PHE A 1 88 ? 7.342 5.805 8.929 1.00 93.88 88 PHE A C 1
ATOM 706 O O . PHE A 1 88 ? 6.216 5.462 9.289 1.00 93.88 88 PHE A O 1
ATOM 713 N N . ILE A 1 89 ? 8.422 5.098 9.270 1.00 94.25 89 ILE A N 1
ATOM 714 C CA . ILE A 1 89 ? 8.367 3.913 10.141 1.00 94.25 89 ILE A CA 1
ATOM 715 C C . ILE A 1 89 ? 7.794 4.286 11.512 1.00 94.25 89 ILE A C 1
ATOM 717 O O . ILE A 1 89 ? 6.933 3.582 12.044 1.00 94.25 89 ILE A O 1
ATOM 721 N N . SER A 1 90 ? 8.227 5.412 12.083 1.00 94.31 90 SER A N 1
ATOM 722 C CA . SER A 1 90 ? 7.696 5.923 13.353 1.00 94.31 90 SER A CA 1
ATOM 723 C C . SER A 1 90 ? 6.200 6.239 13.254 1.00 94.31 90 SER A C 1
ATOM 725 O O . SER A 1 90 ? 5.428 5.882 14.148 1.00 94.31 90 SER A O 1
ATOM 727 N N . TYR A 1 91 ? 5.770 6.821 12.134 1.00 93.88 91 TYR A N 1
ATOM 728 C CA . TYR A 1 91 ? 4.367 7.078 11.828 1.00 93.88 91 TYR A CA 1
ATOM 729 C C . TYR A 1 91 ? 3.541 5.790 11.699 1.00 93.88 91 TYR A C 1
ATOM 731 O O . TYR A 1 91 ? 2.441 5.721 12.235 1.00 93.88 91 TYR A O 1
ATOM 739 N N . LEU A 1 92 ? 4.050 4.733 11.062 1.00 95.25 92 LEU A N 1
ATOM 740 C CA . LEU A 1 92 ? 3.327 3.457 11.003 1.00 95.25 92 LEU A CA 1
ATOM 741 C C . LEU A 1 92 ? 3.287 2.751 12.367 1.00 95.25 92 LEU A C 1
ATOM 743 O O . LEU A 1 92 ? 2.282 2.133 12.723 1.00 95.25 92 LEU A O 1
ATOM 747 N N . ASN A 1 93 ? 4.344 2.895 13.170 1.00 94.88 93 ASN A N 1
ATOM 748 C CA . ASN A 1 93 ? 4.399 2.365 14.530 1.00 94.88 93 ASN A CA 1
ATOM 749 C C . ASN A 1 93 ? 3.387 3.024 15.480 1.00 94.88 93 ASN A C 1
ATOM 751 O O . ASN A 1 93 ? 2.955 2.364 16.425 1.00 94.88 93 ASN A O 1
ATOM 755 N N . TYR A 1 94 ? 2.962 4.267 15.220 1.00 94.62 94 TYR A N 1
ATOM 756 C CA . TYR A 1 94 ? 1.906 4.948 15.985 1.00 94.62 94 TYR A CA 1
ATOM 757 C C . TYR A 1 94 ? 0.594 4.150 16.030 1.00 94.62 94 TYR A C 1
ATOM 759 O O . TYR A 1 94 ? -0.124 4.206 17.026 1.00 94.62 94 TYR A O 1
ATOM 767 N N . PHE A 1 95 ? 0.290 3.365 14.992 1.00 96.75 95 PHE A N 1
ATOM 768 C CA . PHE A 1 95 ? -0.946 2.584 14.944 1.00 96.75 95 PHE A CA 1
ATOM 769 C C . PHE A 1 95 ? -0.910 1.323 15.821 1.00 96.75 95 PHE A C 1
ATOM 771 O O . PHE A 1 95 ? -1.959 0.718 16.052 1.00 96.75 95 PHE A O 1
ATOM 778 N N . LYS A 1 96 ? 0.252 0.909 16.349 1.00 95.38 96 LYS A N 1
ATOM 779 C CA . LYS A 1 96 ? 0.353 -0.287 17.202 1.00 95.38 96 LYS A CA 1
ATOM 780 C C . LYS A 1 96 ? -0.612 -0.196 18.401 1.00 95.38 96 LYS A C 1
ATOM 782 O O . LYS A 1 96 ? -0.744 0.863 19.010 1.00 95.38 96 LYS A O 1
ATOM 787 N N . PRO A 1 97 ? -1.284 -1.303 18.775 1.00 96.25 97 PRO A N 1
ATOM 788 C CA . PRO A 1 97 ? -1.076 -2.682 18.311 1.00 96.25 97 PRO A CA 1
ATOM 789 C C . PRO A 1 97 ? -1.888 -3.078 17.059 1.00 96.25 97 PRO A C 1
ATOM 791 O O . PRO A 1 97 ? -1.970 -4.265 16.747 1.00 96.25 97 PRO A O 1
ATOM 794 N N . LEU A 1 98 ? -2.502 -2.127 16.343 1.00 98.06 98 LEU A N 1
ATOM 795 C CA . LEU A 1 98 ? -3.215 -2.421 15.098 1.00 98.06 98 LEU A CA 1
ATOM 796 C C . LEU A 1 98 ? -2.241 -2.990 14.044 1.00 98.06 98 LEU A C 1
ATOM 798 O O . LEU A 1 98 ? -1.202 -2.376 13.799 1.00 98.06 98 LEU A O 1
ATOM 802 N N . PRO A 1 99 ? -2.565 -4.117 13.383 1.00 97.44 99 PRO A N 1
ATOM 803 C CA . PRO A 1 99 ? -1.764 -4.626 12.276 1.00 97.44 99 PRO A CA 1
ATOM 804 C C . PRO A 1 99 ? -1.749 -3.650 11.097 1.00 97.44 99 PRO A C 1
ATOM 806 O O . PRO A 1 99 ? -2.808 -3.237 10.617 1.00 97.44 99 PRO A O 1
ATOM 809 N N . VAL A 1 100 ? -0.552 -3.328 10.609 1.00 98.06 100 VAL A N 1
ATOM 810 C CA . VAL A 1 100 ? -0.331 -2.469 9.440 1.00 98.06 100 VAL A CA 1
ATOM 811 C C . VAL A 1 100 ? 0.321 -3.291 8.330 1.00 98.06 100 VAL A C 1
ATOM 813 O O . VAL A 1 100 ? 1.197 -4.109 8.604 1.00 98.06 100 VAL A O 1
ATOM 816 N N . ILE A 1 101 ? -0.114 -3.079 7.089 1.00 97.88 101 ILE A N 1
ATOM 817 C CA . ILE A 1 101 ? 0.474 -3.671 5.884 1.00 97.88 101 ILE A CA 1
ATOM 818 C C . ILE A 1 101 ? 0.830 -2.541 4.922 1.00 97.88 101 ILE A C 1
ATOM 820 O O . ILE A 1 101 ? -0.011 -1.697 4.611 1.00 97.88 101 ILE A O 1
ATOM 824 N N . SER A 1 102 ? 2.066 -2.538 4.443 1.00 96.81 102 SER A N 1
ATOM 825 C CA . SER A 1 102 ? 2.561 -1.593 3.446 1.00 96.81 102 SER A CA 1
ATOM 826 C C . SER A 1 102 ? 2.181 -2.039 2.030 1.00 96.81 102 SER A C 1
ATOM 828 O O . SER A 1 102 ? 2.202 -3.231 1.720 1.00 96.81 102 SER A O 1
ATOM 830 N N . ILE A 1 103 ? 1.847 -1.093 1.153 1.00 96.00 103 ILE A N 1
ATOM 831 C CA . ILE A 1 103 ? 1.578 -1.331 -0.267 1.00 96.00 103 ILE A CA 1
ATOM 832 C C . ILE A 1 103 ? 2.458 -0.416 -1.116 1.00 96.00 103 ILE A C 1
ATOM 834 O O . ILE A 1 103 ? 2.273 0.804 -1.147 1.00 96.00 103 ILE A O 1
ATOM 838 N N . GLY A 1 104 ? 3.358 -1.043 -1.867 1.00 91.56 104 GLY A N 1
ATOM 839 C CA . GLY A 1 104 ? 4.207 -0.417 -2.874 1.00 91.56 104 GLY A CA 1
ATOM 840 C C . GLY A 1 104 ?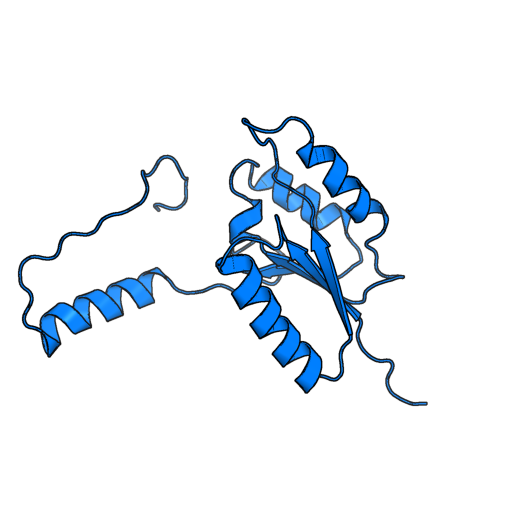 5.650 -0.179 -2.430 1.00 91.56 104 GLY A C 1
ATOM 841 O O . GLY A 1 104 ? 6.526 -0.190 -3.286 1.00 91.56 104 GLY A O 1
ATOM 842 N N . VAL A 1 105 ? 5.917 -0.064 -1.125 1.00 91.12 105 VAL A N 1
ATOM 843 C CA . VAL A 1 105 ? 7.282 0.028 -0.571 1.00 91.12 105 VAL A CA 1
ATOM 844 C C . VAL A 1 105 ? 7.508 -1.069 0.460 1.00 91.12 105 VAL A C 1
ATOM 846 O O . VAL A 1 105 ? 6.629 -1.349 1.278 1.00 91.12 105 VAL A O 1
ATOM 849 N N . GLU A 1 106 ? 8.682 -1.691 0.434 1.00 92.81 106 GLU A N 1
ATOM 850 C CA . GLU A 1 106 ? 9.104 -2.622 1.476 1.00 92.81 106 GLU A CA 1
ATOM 851 C C . GLU A 1 106 ? 9.567 -1.841 2.707 1.00 92.81 106 GLU A C 1
ATOM 853 O O . GLU A 1 106 ? 10.445 -0.984 2.619 1.00 92.81 106 GLU A O 1
ATOM 858 N N . ILE A 1 107 ? 8.946 -2.110 3.856 1.00 91.94 107 ILE A N 1
ATOM 859 C CA . ILE A 1 107 ? 9.258 -1.425 5.111 1.00 91.94 107 ILE A CA 1
ATOM 860 C C . ILE A 1 107 ? 9.753 -2.457 6.128 1.00 91.94 107 ILE A C 1
ATOM 862 O O . ILE A 1 107 ? 9.047 -3.443 6.361 1.00 91.94 107 ILE A O 1
ATOM 866 N N . PRO A 1 108 ? 10.924 -2.244 6.761 1.00 91.19 108 PRO A N 1
ATOM 867 C CA . PRO A 1 108 ? 11.443 -3.151 7.778 1.00 91.19 108 PRO A CA 1
ATOM 868 C C . PRO A 1 108 ? 10.405 -3.471 8.859 1.00 91.19 108 PRO A C 1
ATOM 870 O O . PRO A 1 108 ? 9.705 -2.583 9.347 1.00 91.19 108 PRO A O 1
ATOM 873 N N . ASP A 1 109 ? 10.304 -4.752 9.216 1.00 90.56 109 ASP A N 1
ATOM 874 C CA . ASP A 1 109 ? 9.401 -5.288 10.245 1.00 90.56 109 ASP A CA 1
ATOM 875 C C . ASP A 1 109 ? 7.890 -5.079 10.001 1.00 90.56 109 ASP A C 1
ATOM 877 O O . ASP A 1 109 ? 7.071 -5.377 10.876 1.00 90.56 109 ASP A O 1
ATOM 881 N N . ILE A 1 110 ? 7.492 -4.614 8.810 1.00 94.88 110 ILE A N 1
ATOM 882 C CA . ILE A 1 110 ? 6.092 -4.436 8.411 1.00 94.88 110 ILE A CA 1
ATOM 883 C C . ILE A 1 110 ? 5.807 -5.295 7.169 1.00 94.88 110 ILE A C 1
ATOM 885 O O . ILE A 1 110 ? 6.470 -5.140 6.139 1.00 94.88 110 ILE A O 1
ATOM 889 N N . PRO A 1 111 ? 4.795 -6.185 7.205 1.00 96.50 111 PRO A N 1
ATOM 890 C CA . PRO A 1 111 ? 4.390 -6.940 6.024 1.00 96.50 111 PRO A CA 1
ATOM 891 C C . PRO A 1 111 ? 4.095 -6.005 4.849 1.00 96.50 111 PRO A C 1
ATOM 893 O O . PRO A 1 111 ? 3.362 -5.027 5.001 1.00 96.50 111 PRO A O 1
ATOM 896 N N . SER A 1 112 ? 4.657 -6.309 3.682 1.00 96.19 112 SER A N 1
ATOM 897 C CA . SER A 1 112 ? 4.616 -5.419 2.521 1.00 96.19 112 SER A CA 1
ATOM 898 C C . SER A 1 112 ? 4.162 -6.165 1.267 1.00 96.19 112 SER A C 1
ATOM 900 O O . SER A 1 112 ? 4.579 -7.294 1.016 1.00 96.19 112 SER A O 1
ATOM 902 N N . VAL A 1 113 ? 3.301 -5.529 0.473 1.00 95.44 113 VAL A N 1
ATOM 903 C CA . VAL A 1 113 ? 2.921 -5.977 -0.871 1.00 95.44 113 VAL A CA 1
ATOM 904 C C . VAL A 1 113 ? 3.593 -5.047 -1.870 1.00 95.44 113 VAL A C 1
ATOM 906 O O . VAL A 1 113 ? 3.251 -3.869 -1.943 1.00 95.44 113 VAL A O 1
ATOM 909 N N . VAL A 1 114 ? 4.552 -5.570 -2.630 1.00 94.00 114 VAL A N 1
ATOM 910 C CA . VAL A 1 114 ? 5.373 -4.792 -3.569 1.00 94.00 114 VAL A CA 1
ATOM 911 C C . VAL A 1 114 ? 5.318 -5.379 -4.975 1.00 94.00 114 VAL A C 1
ATOM 913 O O . VAL A 1 114 ? 5.028 -6.563 -5.162 1.00 94.00 114 VAL A O 1
ATOM 916 N N . VAL A 1 115 ? 5.590 -4.537 -5.970 1.00 89.25 115 VAL A N 1
ATOM 917 C CA . VAL A 1 115 ? 5.718 -4.940 -7.374 1.00 89.25 115 VAL A CA 1
ATOM 918 C C . VAL A 1 115 ? 7.198 -4.970 -7.735 1.00 89.25 115 VAL A C 1
ATOM 920 O O . VAL A 1 115 ? 7.925 -4.017 -7.479 1.00 89.25 115 VAL A O 1
ATOM 923 N N . ASP A 1 116 ? 7.640 -6.052 -8.373 1.00 90.06 116 ASP A N 1
ATOM 924 C CA . ASP A 1 116 ? 9.003 -6.167 -8.896 1.00 90.06 116 ASP A CA 1
ATOM 925 C C . ASP A 1 116 ? 9.135 -5.380 -10.213 1.00 90.06 116 ASP A C 1
ATOM 927 O O . ASP A 1 116 ? 9.004 -5.916 -11.322 1.00 90.06 116 ASP A O 1
ATOM 931 N N . CYS A 1 117 ? 9.351 -4.070 -10.078 1.00 87.88 117 CYS A N 1
ATOM 932 C CA . CYS A 1 117 ? 9.508 -3.147 -11.200 1.00 87.88 117 CYS A CA 1
ATOM 933 C C . CYS A 1 117 ? 10.759 -3.453 -12.036 1.00 87.88 117 CYS A C 1
ATOM 935 O O . CYS A 1 117 ? 10.731 -3.292 -13.257 1.00 87.88 117 CYS A O 1
ATOM 937 N N . THR A 1 118 ? 11.829 -3.961 -11.418 1.00 89.25 118 THR A N 1
ATOM 938 C CA . THR A 1 118 ? 13.069 -4.346 -12.109 1.00 89.25 118 THR A CA 1
ATOM 939 C C . THR A 1 118 ? 12.812 -5.485 -13.086 1.00 89.25 118 THR A C 1
ATOM 941 O O . THR A 1 118 ? 13.160 -5.405 -14.270 1.00 89.25 118 THR A O 1
ATOM 944 N N . LYS A 1 119 ? 12.137 -6.541 -12.628 1.00 92.69 119 LYS A N 1
ATOM 945 C CA . LYS A 1 119 ? 11.730 -7.650 -13.489 1.00 92.69 119 LYS A CA 1
ATOM 946 C C . LYS A 1 119 ? 10.719 -7.207 -14.539 1.00 92.69 119 LYS A C 1
ATOM 948 O O . LYS A 1 119 ? 10.826 -7.645 -15.684 1.00 92.69 119 LYS A O 1
ATOM 953 N N . ALA A 1 120 ? 9.770 -6.338 -14.189 1.00 92.19 120 ALA A N 1
ATOM 954 C CA . ALA A 1 120 ? 8.794 -5.810 -15.140 1.00 92.19 120 ALA A CA 1
ATOM 955 C C . ALA A 1 120 ? 9.470 -5.036 -16.285 1.00 92.19 120 ALA A C 1
ATOM 957 O O . ALA A 1 120 ? 9.211 -5.331 -17.454 1.00 92.19 120 ALA A O 1
ATOM 958 N N . LEU A 1 121 ? 10.397 -4.124 -15.969 1.00 93.12 121 LEU A N 1
ATOM 959 C CA . LEU A 1 121 ? 11.159 -3.368 -16.964 1.00 93.12 121 LEU A CA 1
ATOM 960 C C . LEU A 1 121 ? 12.029 -4.290 -17.823 1.00 93.12 121 LEU A C 1
ATOM 962 O O . LEU A 1 121 ? 12.033 -4.169 -19.046 1.00 93.12 121 LEU A O 1
ATOM 966 N N . LYS A 1 122 ? 12.717 -5.257 -17.207 1.00 94.62 122 LYS A N 1
ATOM 967 C CA . LYS A 1 122 ? 13.515 -6.249 -17.939 1.00 94.62 122 LYS A CA 1
ATOM 968 C C . LYS A 1 122 ? 12.659 -7.052 -18.921 1.00 94.62 122 LYS A C 1
ATOM 970 O O . LYS A 1 122 ? 13.044 -7.221 -20.075 1.00 94.62 122 LYS A O 1
ATOM 975 N N . ASN A 1 123 ? 11.488 -7.514 -18.486 1.00 96.75 123 ASN A N 1
ATOM 976 C CA . ASN A 1 123 ? 10.555 -8.244 -19.342 1.00 96.75 123 ASN A CA 1
ATOM 977 C C . ASN A 1 123 ? 10.052 -7.378 -20.503 1.00 96.75 123 ASN A C 1
ATOM 979 O O . ASN A 1 123 ? 9.983 -7.861 -21.631 1.00 96.75 123 ASN A O 1
ATOM 983 N N . LEU A 1 124 ? 9.742 -6.105 -20.242 1.00 95.94 124 LEU A N 1
ATOM 984 C CA . LEU A 1 124 ? 9.322 -5.153 -21.268 1.00 95.94 124 LEU A CA 1
ATOM 985 C C . LEU A 1 124 ? 10.426 -4.924 -22.310 1.00 95.94 124 LEU A C 1
ATOM 987 O O . LEU A 1 124 ? 10.170 -5.028 -23.507 1.00 95.94 124 LEU A O 1
ATOM 991 N N . VAL A 1 125 ? 11.660 -4.665 -21.871 1.00 96.00 125 VAL A N 1
ATOM 992 C CA . VAL A 1 125 ? 12.808 -4.457 -22.767 1.00 96.00 125 VAL A CA 1
ATOM 993 C C . VAL A 1 125 ? 13.081 -5.705 -23.607 1.00 96.00 125 VAL A C 1
ATOM 995 O O . VAL A 1 125 ? 13.226 -5.598 -24.824 1.00 96.00 125 VAL A O 1
ATOM 998 N N . ASN A 1 126 ? 13.071 -6.892 -22.994 1.00 96.94 126 ASN A N 1
ATOM 999 C CA . ASN A 1 126 ? 13.234 -8.151 -23.723 1.00 96.94 126 ASN A CA 1
ATOM 1000 C C . ASN A 1 126 ? 12.123 -8.350 -24.761 1.00 96.94 126 ASN A C 1
ATOM 1002 O O . ASN A 1 126 ? 12.402 -8.736 -25.890 1.00 96.94 126 ASN A O 1
ATOM 1006 N N . HIS A 1 127 ? 10.871 -8.024 -24.429 1.00 97.69 127 HIS A N 1
ATOM 1007 C CA . HIS A 1 127 ? 9.766 -8.097 -25.384 1.00 97.69 127 HIS A CA 1
ATOM 1008 C C . HIS A 1 127 ? 9.996 -7.188 -26.604 1.00 97.69 127 HIS A C 1
ATOM 1010 O O . HIS A 1 127 ? 9.789 -7.616 -27.740 1.00 97.69 127 HIS A O 1
ATOM 1016 N N . LEU A 1 128 ? 10.486 -5.963 -26.393 1.00 98.00 128 LEU A N 1
ATOM 1017 C CA . LEU A 1 128 ? 10.818 -5.041 -27.485 1.00 98.00 128 LEU A CA 1
ATOM 1018 C C . LEU A 1 128 ? 11.955 -5.570 -28.374 1.00 98.00 128 LEU A C 1
ATOM 1020 O O . LEU A 1 128 ? 11.896 -5.432 -29.596 1.00 98.00 128 LEU A O 1
ATOM 1024 N N . ILE A 1 129 ? 12.974 -6.201 -27.790 1.00 97.81 129 ILE A N 1
ATOM 1025 C CA . ILE A 1 129 ? 14.100 -6.776 -28.541 1.00 97.81 129 ILE A CA 1
ATOM 1026 C C . ILE A 1 129 ? 13.658 -8.031 -29.307 1.00 97.81 129 ILE A C 1
ATOM 1028 O O . ILE A 1 129 ? 13.865 -8.133 -30.516 1.00 97.81 129 ILE A O 1
ATOM 1032 N N . ASP A 1 130 ? 13.014 -8.973 -28.624 1.00 98.00 130 ASP A N 1
ATOM 1033 C CA . ASP A 1 130 ? 12.768 -10.313 -29.156 1.00 98.00 130 ASP A CA 1
ATOM 1034 C C . ASP A 1 130 ? 11.552 -10.364 -30.085 1.00 98.00 130 ASP A C 1
ATOM 1036 O O . ASP A 1 130 ? 11.550 -11.118 -31.059 1.00 98.00 130 ASP A O 1
ATOM 1040 N N . LYS A 1 131 ? 10.501 -9.585 -29.788 1.00 98.19 131 LYS A N 1
ATOM 1041 C CA . LYS A 1 131 ? 9.241 -9.587 -30.554 1.00 98.19 131 LYS A CA 1
ATOM 1042 C C . LYS A 1 131 ? 9.131 -8.436 -3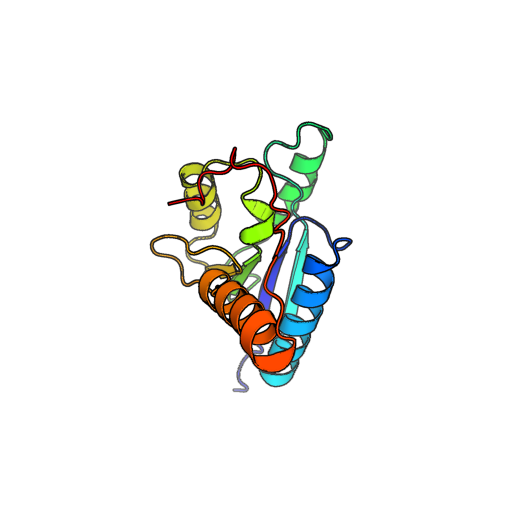1.540 1.00 98.19 131 LYS A C 1
ATOM 1044 O O . LYS A 1 131 ? 8.522 -8.613 -32.591 1.00 98.19 131 LYS A O 1
ATOM 1049 N N . HIS A 1 132 ? 9.722 -7.285 -31.224 1.00 97.69 132 HIS A N 1
ATOM 1050 C CA . HIS A 1 132 ? 9.657 -6.093 -32.074 1.00 97.69 132 HIS A CA 1
ATOM 1051 C C . HIS A 1 132 ? 10.994 -5.734 -32.737 1.00 97.69 132 HIS A C 1
ATOM 1053 O O . HIS A 1 132 ? 11.042 -4.798 -33.534 1.00 97.69 132 HIS A O 1
ATOM 1059 N N . HIS A 1 133 ? 12.071 -6.480 -32.455 1.00 97.69 133 HIS A N 1
ATOM 1060 C CA . HIS A 1 133 ? 13.403 -6.283 -33.041 1.00 97.69 133 HIS A CA 1
ATOM 1061 C C . HIS A 1 133 ? 13.959 -4.863 -32.857 1.00 97.69 133 HIS A C 1
ATOM 1063 O O . HIS A 1 133 ? 14.770 -4.381 -33.657 1.00 97.69 133 HIS A O 1
ATOM 1069 N N . CYS A 1 134 ? 13.545 -4.185 -31.783 1.00 98.06 134 CYS A N 1
ATOM 1070 C CA . CYS A 1 134 ? 14.040 -2.865 -31.429 1.00 98.06 134 CYS A CA 1
ATOM 1071 C C . CYS A 1 134 ? 15.517 -2.950 -31.013 1.00 98.06 134 CYS A C 1
ATOM 1073 O O . CYS A 1 134 ? 15.875 -3.704 -30.115 1.00 98.06 134 CYS A O 1
ATOM 1075 N N . LYS A 1 135 ? 16.385 -2.147 -31.646 1.00 95.88 135 LYS A N 1
ATOM 1076 C CA . LYS A 1 135 ? 17.837 -2.097 -31.350 1.00 95.88 135 LYS A CA 1
ATOM 1077 C C . LYS A 1 135 ? 18.288 -0.821 -30.639 1.00 95.88 135 LYS A C 1
ATOM 1079 O O . LYS A 1 135 ? 19.410 -0.750 -30.152 1.00 95.88 135 LYS A O 1
ATOM 1084 N N . LYS A 1 136 ? 17.439 0.208 -30.632 1.00 96.50 136 LYS A N 1
ATOM 1085 C CA . LYS A 1 136 ? 17.693 1.510 -30.007 1.00 96.50 136 LYS A CA 1
ATOM 1086 C C . LYS A 1 136 ? 16.502 1.822 -29.112 1.00 96.50 136 LYS A C 1
ATOM 1088 O O . LYS A 1 136 ? 15.434 2.143 -29.621 1.00 96.50 136 LYS A O 1
ATOM 1093 N N . ILE A 1 137 ? 16.680 1.658 -27.806 1.00 94.19 137 ILE A N 1
ATOM 1094 C CA . ILE A 1 137 ? 15.627 1.844 -26.805 1.00 94.19 137 ILE A CA 1
ATOM 1095 C C . ILE A 1 137 ? 16.033 3.034 -25.941 1.00 94.19 137 ILE A C 1
ATOM 1097 O O . ILE A 1 137 ? 17.101 3.021 -25.334 1.00 94.19 137 ILE A O 1
ATOM 1101 N N . GLY A 1 138 ? 15.198 4.070 -25.926 1.00 92.50 138 GLY A N 1
ATOM 1102 C CA . GLY A 1 138 ? 15.315 5.175 -24.980 1.00 92.50 138 GLY A CA 1
ATOM 1103 C C . GLY A 1 138 ? 14.447 4.902 -23.757 1.00 92.50 138 GLY A C 1
ATOM 1104 O O . GLY A 1 138 ? 13.338 4.390 -23.898 1.00 92.50 138 GLY A O 1
ATOM 1105 N N . VAL A 1 139 ? 14.940 5.253 -22.572 1.00 89.19 139 VAL A N 1
ATOM 1106 C CA . VAL A 1 139 ? 14.179 5.185 -21.319 1.00 89.19 139 VAL A CA 1
ATOM 1107 C C . VAL A 1 139 ? 14.071 6.597 -20.761 1.00 89.19 139 VAL A C 1
ATOM 1109 O O . VAL A 1 139 ? 15.085 7.270 -20.585 1.00 89.19 139 VAL A O 1
ATOM 1112 N N . LEU A 1 140 ? 12.845 7.044 -20.497 1.00 88.06 140 LEU A N 1
ATOM 1113 C CA . LEU A 1 140 ? 12.576 8.282 -19.775 1.00 88.06 140 LEU A CA 1
ATOM 1114 C C . LEU A 1 140 ? 12.263 7.915 -18.322 1.00 88.06 140 LEU A C 1
ATOM 1116 O O . LEU A 1 140 ? 11.214 7.340 -18.045 1.00 88.06 140 LEU A O 1
ATOM 1120 N N . GLY A 1 141 ? 13.195 8.205 -17.419 1.00 78.19 141 GLY A N 1
ATOM 1121 C CA . GLY A 1 141 ? 13.008 8.052 -15.976 1.00 78.19 141 GLY A CA 1
ATOM 1122 C C . GLY A 1 141 ? 12.723 9.389 -15.298 1.00 78.19 141 GLY A C 1
ATOM 1123 O O . GLY A 1 141 ? 12.946 10.454 -15.876 1.00 78.19 141 GLY A O 1
ATOM 1124 N N . VAL A 1 142 ? 12.259 9.333 -14.052 1.00 70.81 142 VAL A N 1
ATOM 1125 C CA . VAL A 1 142 ? 12.209 10.505 -13.168 1.00 70.81 142 VAL A CA 1
ATOM 1126 C C . VAL A 1 142 ? 13.608 10.716 -12.571 1.00 70.81 142 VAL A C 1
ATOM 1128 O O . VAL A 1 142 ? 14.333 9.750 -12.342 1.00 70.81 142 VAL A O 1
ATOM 1131 N N . SER A 1 143 ? 14.024 11.974 -12.389 1.00 51.47 143 SER A N 1
ATOM 1132 C CA . SER A 1 143 ? 15.376 12.329 -11.926 1.00 51.47 143 SER A CA 1
ATOM 1133 C C . SER A 1 143 ? 15.730 11.669 -10.582 1.00 51.47 143 SER A C 1
ATOM 1135 O O . SER A 1 143 ? 14.938 11.712 -9.644 1.00 51.47 143 SER A O 1
ATOM 1137 N N . ILE A 1 144 ? 16.947 11.119 -10.490 1.00 49.72 144 ILE A N 1
ATOM 1138 C CA . ILE A 1 144 ? 17.504 10.291 -9.396 1.00 49.72 144 ILE A CA 1
ATOM 1139 C C . ILE A 1 144 ? 17.873 11.134 -8.152 1.00 49.72 144 ILE A C 1
ATOM 1141 O O . ILE A 1 144 ? 18.879 10.904 -7.493 1.00 49.72 144 ILE A O 1
ATOM 1145 N N . SER A 1 145 ? 17.083 12.147 -7.783 1.00 43.47 145 SER A N 1
ATOM 1146 C CA . SER A 1 145 ? 17.227 12.723 -6.433 1.00 43.47 145 SER A CA 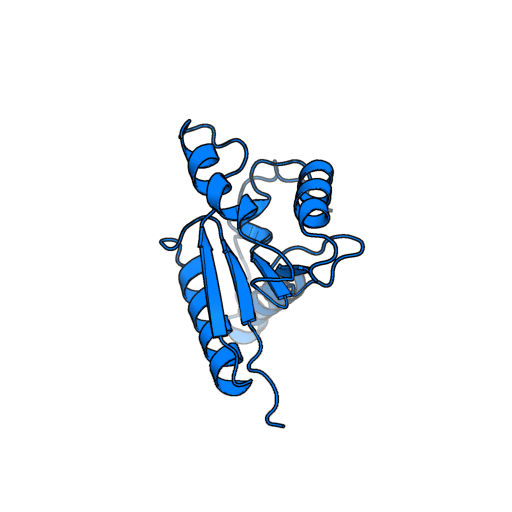1
ATOM 1147 C C . SER A 1 145 ? 16.537 11.873 -5.357 1.00 43.47 145 SER A C 1
ATOM 1149 O O . SER A 1 145 ? 16.590 12.231 -4.183 1.00 43.47 145 SER A O 1
ATOM 1151 N N . SER A 1 146 ? 15.887 10.766 -5.733 1.00 42.25 146 SER A N 1
ATOM 1152 C CA . SER A 1 146 ? 15.298 9.777 -4.827 1.00 42.25 146 SER A CA 1
ATOM 1153 C C . SER A 1 146 ? 16.259 8.600 -4.617 1.00 42.25 146 SER A C 1
ATOM 1155 O O . SER A 1 146 ? 16.843 8.081 -5.564 1.00 42.25 146 SER A O 1
ATOM 1157 N N . LYS A 1 147 ? 16.429 8.186 -3.358 1.00 41.50 147 LYS A N 1
ATOM 1158 C CA . LYS A 1 147 ? 17.406 7.192 -2.868 1.00 41.50 147 LYS A CA 1
ATOM 1159 C C . LYS A 1 147 ? 17.183 5.741 -3.344 1.00 41.50 147 LYS A C 1
ATOM 1161 O O . LYS A 1 147 ? 17.843 4.845 -2.838 1.00 41.50 147 LYS A O 1
ATOM 1166 N N . ASP A 1 148 ? 16.312 5.502 -4.318 1.00 44.03 148 ASP A N 1
ATOM 1167 C CA . ASP A 1 148 ? 15.893 4.155 -4.742 1.00 44.03 148 ASP A CA 1
ATOM 1168 C C . ASP A 1 148 ? 16.706 3.610 -5.935 1.00 44.03 148 ASP A C 1
ATOM 1170 O O . ASP A 1 148 ? 16.230 2.764 -6.690 1.00 44.03 148 ASP A O 1
ATOM 1174 N N . ALA A 1 149 ? 17.918 4.130 -6.150 1.00 38.53 149 ALA A N 1
ATOM 1175 C CA . ALA A 1 149 ? 18.797 3.766 -7.264 1.00 38.53 149 ALA A CA 1
ATOM 1176 C C . ALA A 1 149 ? 20.083 3.056 -6.800 1.00 38.53 149 ALA A C 1
ATOM 1178 O O . ALA A 1 149 ? 21.168 3.367 -7.297 1.00 38.53 149 ALA A O 1
ATOM 1179 N N . GLU A 1 150 ? 19.954 2.108 -5.869 1.00 31.81 150 GLU A N 1
ATOM 1180 C CA . GLU A 1 150 ? 20.989 1.109 -5.556 1.00 31.81 150 GLU A CA 1
ATOM 1181 C C . GLU A 1 150 ? 20.471 -0.317 -5.771 1.00 31.81 150 GLU A C 1
ATOM 1183 O O . GLU A 1 150 ? 19.330 -0.612 -5.349 1.00 31.81 150 GLU A O 1
#

Foldseek 3Di:
DDDPAAEEEEEDQDCPDPVNVVVCVVVVVVSVVSRHHYDYQHQHEDPDPPDPCSNVSNVCVVVQEVVRHQEYEYACVRHPPHDDLVVVVVVVCVRPPRQYEYEDDDHPPHHYDHDPVVVVVVVVVCCCCVVVVDPDDDDDDDDPPDPPPD

Secondary structure (DSSP, 8-state):
-PPPPEEEEEEES-S-SHHHHHHHHHHHHHHHHTTEEEEEEE---TT-SS-S-HHHHGGGGGG-STTT-SEEEE-HHHHSTTS-HHHHHHHHHTTTTS-EEEESS-BTTB-EE---HHHHHHHHHHHHHHTT--------PPPS-SS---

Sequence (150 aa):
MGRKRKRVGLLIHDEESEYSMELIKGIKQGCKEADAQLFIFTVGEFNCSWSKNEYQRRAVTFFINQNNIDVLLCASAIQMNNISTEDFISYLNYFKPLPVISIGVEIPDIPSVVVDCTKALKNLVNHLIDKHHCKKIGVLGVSISSKDAE

Radius of gyration: 18.33 Å; chains: 1; bounding box: 43×42×51 Å